Protein AF-A0A9D2PVH2-F1 (afdb_monomer)

Foldseek 3Di:
DPPVCVVAPQKAFDDWDWDADPNWIWIWTWIAHNVRWIKTWIAGPVPRHTPDIDTPDD

pLDDT: mean 81.86, std 7.88, range [55.34, 89.12]

Sequence (58 aa):
MAAAQAANPGWNFSKAELDSENGTILYELKGTDVNGQKQNIHVNAMDGTIVQESADHE

Organism: NCBI:txid2838558

Radius of gyration: 10.99 Å; Cα contacts (8 Å, |Δi|>4): 117; chains: 1; bounding box: 22×24×28 Å

Mean predicted aligned error: 5.69 Å

Solvent-accessible surface area (backbone atoms only — not comparable to full-atom values): 3428 Å² total; per-residue (Å²): 123,64,57,67,46,68,76,37,79,69,45,49,72,80,47,76,46,83,46,70,59,96,89,43,51,29,35,39,36,37,26,24,41,78,87,66,46,42,31,42,34,33,23,34,64,86,82,54,50,78,78,44,79,45,74,61,80,130

Secondary structure (DSSP, 8-state):
-HHHHHHSTT-EEEEEEEEEETTEEEEEEEEE-TTS-EEEEEEETTT--EEEEEE---

Nearest PDB structures (foldseek):
  2gu3-assembly1_A  TM=8.957E-01  e=8.405E-02  Bacillus subtilis subsp. subtilis str. 168
  6e8n-assembly1_B  TM=5.399E-01  e=1.524E+00  Homo sapiens
  6e7o-assembly1_A  TM=5.195E-01  e=2.661E+00  Homo sapiens
  4hzb-assembly1_C  TM=5.861E-01  e=3.325E+00  Ralstonia pickettii 12D
  6s6z-assembly1_A  TM=2.397E-01  e=6.138E+00  Thermotoga maritima MSB8

InterPro domains:
  IPR025711 PepSY domain [PF13670] (4-53)

Structure (mmCIF, N/CA/C/O backbone):
data_AF-A0A9D2PVH2-F1
#
_entry.id   AF-A0A9D2PVH2-F1
#
loop_
_atom_site.group_PDB
_atom_site.id
_atom_site.type_symbol
_atom_site.label_atom_id
_atom_site.label_alt_id
_atom_site.label_comp_id
_atom_site.label_asym_id
_atom_site.label_entity_id
_atom_site.label_seq_id
_atom_site.pdbx_PDB_ins_code
_atom_site.Cartn_x
_atom_site.Cartn_y
_atom_site.Cartn_z
_atom_site.occupancy
_atom_site.B_iso_or_equiv
_atom_site.auth_seq_id
_atom_site.auth_comp_id
_atom_site.auth_asym_id
_atom_site.auth_atom_id
_atom_site.pdbx_PDB_model_num
ATOM 1 N N . MET A 1 1 ? 0.904 -8.328 3.155 1.00 57.34 1 MET A N 1
ATOM 2 C CA . MET A 1 1 ? 1.699 -7.864 1.991 1.00 57.34 1 MET A CA 1
ATOM 3 C C . MET A 1 1 ? 1.328 -8.538 0.657 1.00 57.34 1 MET A C 1
ATOM 5 O O . 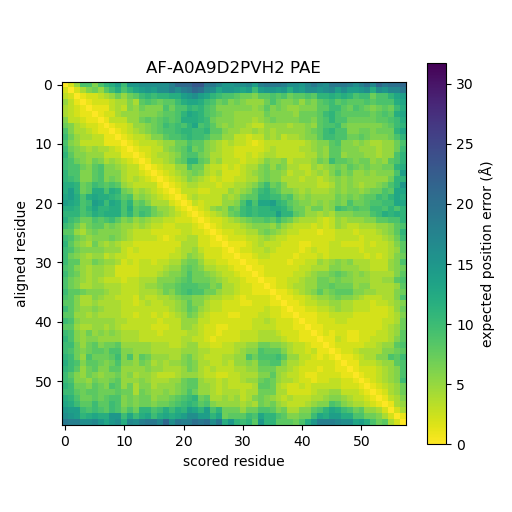MET A 1 1 ? 1.946 -8.206 -0.342 1.00 57.34 1 MET A O 1
ATOM 9 N N . ALA A 1 2 ? 0.324 -9.430 0.585 1.00 62.25 2 ALA A N 1
ATOM 10 C CA . ALA A 1 2 ? 0.012 -10.164 -0.652 1.00 62.25 2 ALA A CA 1
ATOM 11 C C . ALA A 1 2 ? -0.787 -9.358 -1.698 1.00 62.25 2 ALA A C 1
ATOM 13 O O . ALA A 1 2 ? -0.507 -9.481 -2.882 1.00 62.25 2 ALA A O 1
ATOM 14 N N . ALA A 1 3 ? -1.739 -8.513 -1.283 1.00 70.81 3 ALA A N 1
ATOM 15 C CA . ALA A 1 3 ? -2.628 -7.809 -2.216 1.00 70.81 3 ALA A CA 1
ATOM 16 C C . ALA A 1 3 ? -1.887 -6.809 -3.123 1.00 70.81 3 ALA A C 1
ATOM 18 O O . ALA A 1 3 ? -2.043 -6.855 -4.337 1.00 70.81 3 ALA A O 1
ATOM 19 N N . ALA A 1 4 ? -1.017 -5.970 -2.555 1.00 70.31 4 ALA A N 1
ATOM 20 C CA . ALA A 1 4 ? -0.285 -4.955 -3.316 1.00 70.31 4 ALA A CA 1
ATOM 21 C C . ALA A 1 4 ? 0.741 -5.548 -4.300 1.00 70.31 4 ALA A C 1
ATOM 23 O O . ALA A 1 4 ? 0.871 -5.057 -5.414 1.00 70.31 4 ALA A O 1
ATOM 24 N N . GLN A 1 5 ? 1.434 -6.630 -3.920 1.00 70.75 5 GLN A N 1
ATOM 25 C CA . GLN A 1 5 ? 2.365 -7.339 -4.814 1.00 70.75 5 GLN A CA 1
ATOM 26 C C . GLN A 1 5 ? 1.645 -8.148 -5.896 1.00 70.75 5 GLN A C 1
ATOM 28 O O . GLN A 1 5 ? 2.151 -8.268 -7.007 1.00 70.75 5 GLN A O 1
ATOM 33 N N . ALA A 1 6 ? 0.472 -8.708 -5.585 1.00 76.12 6 ALA A N 1
ATOM 34 C CA . ALA A 1 6 ? -0.331 -9.435 -6.564 1.00 76.12 6 ALA A CA 1
ATOM 35 C C . ALA A 1 6 ? -0.990 -8.495 -7.583 1.00 76.12 6 ALA A C 1
ATOM 37 O O . ALA A 1 6 ? -1.080 -8.845 -8.756 1.00 76.12 6 ALA A O 1
ATOM 38 N N . ALA A 1 7 ? -1.430 -7.313 -7.141 1.00 76.75 7 ALA A N 1
ATOM 39 C CA . ALA A 1 7 ? -1.961 -6.277 -8.021 1.00 76.75 7 ALA A CA 1
ATOM 40 C C . ALA A 1 7 ? -0.871 -5.678 -8.921 1.00 76.75 7 ALA A C 1
ATOM 42 O O . ALA A 1 7 ? -1.138 -5.372 -10.080 1.00 76.75 7 ALA A O 1
ATOM 43 N N . ASN A 1 8 ? 0.360 -5.578 -8.408 1.00 79.12 8 ASN A N 1
ATOM 44 C CA . ASN A 1 8 ? 1.470 -4.920 -9.083 1.00 79.12 8 ASN A CA 1
ATOM 45 C C . ASN A 1 8 ? 2.680 -5.862 -9.261 1.00 79.12 8 ASN A C 1
ATOM 47 O O . ASN A 1 8 ? 3.656 -5.804 -8.500 1.00 79.12 8 ASN A O 1
ATOM 51 N N . PRO A 1 9 ? 2.631 -6.766 -10.259 1.00 79.00 9 PRO A N 1
ATOM 52 C CA . PRO A 1 9 ? 3.705 -7.715 -10.511 1.00 79.00 9 PRO A CA 1
ATOM 53 C C . PRO A 1 9 ? 4.981 -6.993 -10.964 1.00 79.00 9 PRO A C 1
ATOM 55 O O . PRO A 1 9 ? 4.996 -6.287 -11.968 1.00 79.00 9 PRO A O 1
ATOM 58 N N . GLY A 1 10 ? 6.071 -7.207 -10.223 1.00 83.75 10 GLY A N 1
ATOM 59 C CA . GLY A 1 10 ? 7.378 -6.596 -10.486 1.00 83.75 10 GLY A CA 1
ATOM 60 C C . GLY A 1 10 ? 7.697 -5.375 -9.619 1.00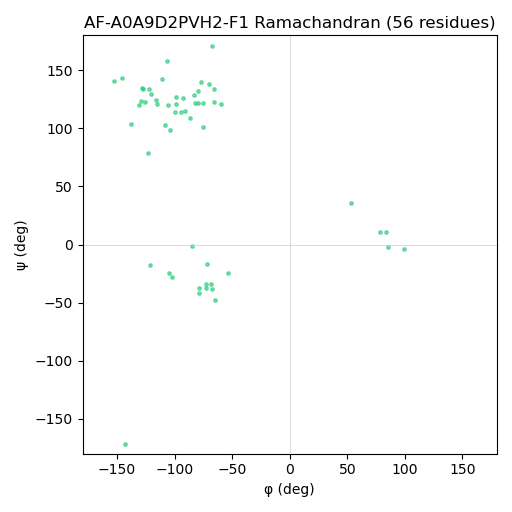 83.75 10 GLY A C 1
ATOM 61 O O . GLY A 1 10 ? 8.814 -4.869 -9.689 1.00 83.75 10 GLY A O 1
ATOM 62 N N . TRP A 1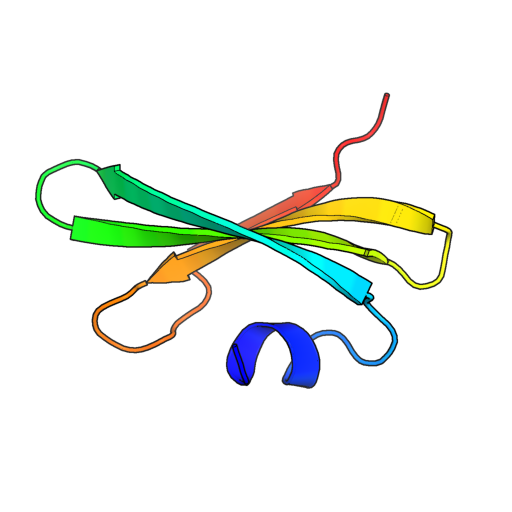 11 ? 6.765 -4.931 -8.771 1.00 86.69 11 TRP A N 1
ATOM 63 C CA . TRP A 1 11 ? 7.043 -3.882 -7.793 1.00 86.69 11 TRP A CA 1
ATOM 64 C C . TRP A 1 11 ? 7.836 -4.434 -6.614 1.00 86.69 11 TRP A C 1
ATOM 66 O O . TRP A 1 11 ? 7.553 -5.520 -6.103 1.00 86.69 11 TRP A O 1
ATOM 76 N N . ASN A 1 12 ? 8.802 -3.653 -6.140 1.00 85.75 12 ASN A N 1
ATOM 77 C CA . ASN A 1 12 ? 9.618 -3.997 -4.989 1.00 85.75 12 ASN A CA 1
ATOM 78 C C . ASN A 1 12 ? 9.247 -3.125 -3.786 1.00 85.75 12 ASN A C 1
ATOM 80 O O . ASN A 1 12 ? 9.660 -1.970 -3.680 1.00 85.75 12 ASN A O 1
ATOM 84 N N . PHE A 1 13 ? 8.490 -3.683 -2.845 1.00 84.56 13 PHE A N 1
ATOM 85 C CA . PHE A 1 13 ? 8.159 -3.000 -1.593 1.00 84.56 13 PHE A CA 1
ATOM 86 C C . PHE A 1 13 ? 9.330 -3.101 -0.618 1.00 84.56 13 PHE A C 1
ATOM 88 O O . PHE A 1 13 ? 9.765 -4.196 -0.270 1.00 84.56 13 PHE A O 1
ATOM 95 N N . SER A 1 14 ? 9.842 -1.953 -0.182 1.00 83.94 14 SER A N 1
ATOM 96 C CA . SER A 1 14 ? 11.041 -1.873 0.663 1.00 83.94 14 SER A CA 1
ATOM 97 C C . SER A 1 14 ? 10.708 -1.547 2.115 1.00 83.94 14 SER A C 1
ATOM 99 O O . SER A 1 14 ? 11.475 -1.881 3.017 1.00 83.94 14 SER A O 1
ATOM 101 N N . LYS A 1 15 ? 9.566 -0.896 2.361 1.00 81.12 15 LYS A N 1
ATOM 102 C CA . LYS A 1 15 ? 9.145 -0.503 3.704 1.00 81.12 1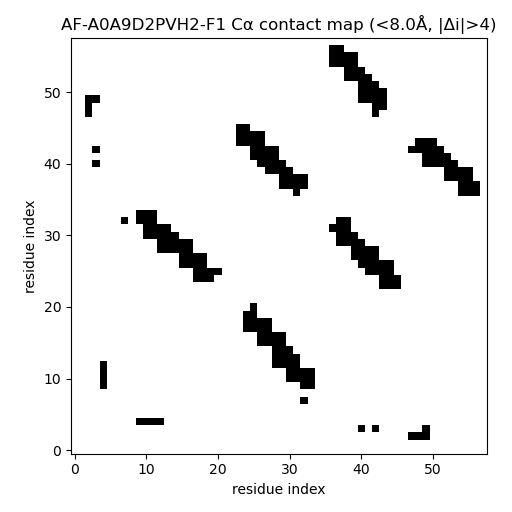5 LYS A CA 1
ATOM 103 C C . LYS A 1 15 ? 7.629 -0.578 3.831 1.00 81.12 15 LYS A C 1
ATOM 105 O O . LYS A 1 15 ? 6.909 -0.268 2.889 1.00 81.12 15 LYS A O 1
ATOM 110 N N . ALA A 1 16 ? 7.163 -0.986 5.002 1.00 83.88 16 ALA A N 1
ATOM 111 C CA . ALA A 1 16 ? 5.761 -0.936 5.377 1.00 83.88 16 ALA A CA 1
ATOM 112 C C . ALA A 1 16 ? 5.659 -0.169 6.696 1.00 83.88 16 ALA A C 1
ATOM 114 O O . ALA A 1 16 ? 6.314 -0.542 7.671 1.00 83.88 16 ALA A O 1
ATOM 115 N N . GLU A 1 17 ? 4.884 0.906 6.713 1.00 84.44 17 GLU A N 1
ATOM 116 C CA . GLU A 1 17 ? 4.594 1.706 7.899 1.00 84.44 17 GLU A CA 1
ATOM 117 C C . GLU A 1 17 ? 3.120 1.507 8.263 1.00 84.44 17 GLU A C 1
ATOM 119 O O . GLU A 1 17 ? 2.272 1.302 7.396 1.00 84.44 17 GLU A O 1
ATOM 124 N N . LEU A 1 18 ? 2.827 1.451 9.561 1.00 87.00 18 LEU A N 1
ATOM 125 C CA . LEU A 1 18 ? 1.465 1.299 10.057 1.00 87.00 18 LEU A CA 1
ATOM 126 C C . LEU A 1 18 ? 0.985 2.686 10.456 1.00 87.00 18 LEU A C 1
ATOM 128 O O . LEU A 1 18 ? 1.531 3.286 11.380 1.00 87.00 18 LEU A O 1
ATOM 132 N N . ASP A 1 19 ? -0.006 3.169 9.727 1.00 83.31 19 ASP A N 1
ATOM 133 C CA . ASP A 1 19 ? -0.683 4.427 9.970 1.00 83.31 19 ASP A CA 1
ATOM 134 C C . ASP A 1 19 ? -2.085 4.162 10.535 1.00 83.31 19 ASP A C 1
ATOM 136 O O . ASP A 1 19 ? -2.642 3.064 10.417 1.00 83.31 19 ASP A O 1
ATOM 140 N N . SER A 1 20 ? -2.654 5.148 11.212 1.00 81.56 20 SER A N 1
ATOM 141 C CA . SER A 1 20 ? -3.991 5.040 11.778 1.00 81.56 20 SER A CA 1
ATOM 142 C C . SER A 1 20 ? -4.735 6.340 11.545 1.00 81.56 20 SER A C 1
ATOM 144 O O . SER A 1 20 ? -4.530 7.317 12.267 1.00 81.56 20 SER A O 1
ATOM 146 N N . GLU A 1 21 ? -5.638 6.327 10.572 1.00 79.12 21 GLU A N 1
ATOM 147 C CA . GLU A 1 21 ? -6.431 7.486 10.203 1.00 79.12 21 GLU A CA 1
ATOM 148 C C . GLU A 1 21 ? -7.865 7.307 10.711 1.00 79.12 21 GLU A C 1
ATOM 150 O O . GLU A 1 21 ? -8.559 6.338 10.394 1.00 79.12 21 GLU A O 1
ATOM 155 N N . ASN A 1 22 ? -8.312 8.234 11.562 1.00 76.88 22 ASN A N 1
ATOM 156 C CA . ASN A 1 22 ? -9.694 8.314 12.045 1.00 76.88 22 ASN A CA 1
ATOM 157 C C . ASN A 1 22 ? -10.248 7.003 12.664 1.00 76.88 22 ASN A C 1
ATOM 159 O O . ASN A 1 22 ? -11.419 6.665 12.497 1.00 76.88 22 ASN A O 1
ATOM 163 N N . GLY A 1 23 ? -9.394 6.245 13.366 1.00 82.81 23 GLY A N 1
ATOM 164 C CA . GLY A 1 23 ? -9.736 4.958 13.992 1.00 82.81 23 GLY A CA 1
ATOM 165 C C . GLY A 1 23 ? -9.631 3.738 13.068 1.00 82.81 23 GLY A C 1
ATOM 166 O O . GLY A 1 23 ? -9.827 2.614 13.526 1.00 82.81 23 GLY A O 1
ATOM 167 N N . THR A 1 24 ? -9.283 3.942 11.79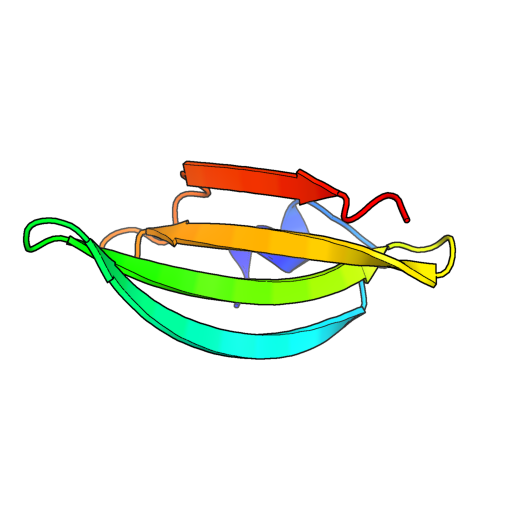7 1.00 83.31 24 THR A N 1
ATOM 168 C CA . THR A 1 24 ? -8.986 2.875 10.836 1.00 83.31 24 THR A CA 1
ATOM 169 C C . THR A 1 24 ? -7.480 2.699 10.736 1.00 83.31 24 THR A C 1
ATOM 171 O O . THR A 1 24 ? -6.755 3.660 10.498 1.00 83.31 24 THR A O 1
ATOM 174 N N . ILE A 1 25 ? -6.993 1.472 10.913 1.00 87.31 25 ILE A N 1
ATOM 175 C CA . ILE A 1 25 ? -5.573 1.171 10.718 1.00 87.31 25 ILE A CA 1
ATOM 176 C C . ILE A 1 25 ? -5.320 0.936 9.225 1.00 87.31 25 ILE A C 1
ATOM 178 O O . ILE A 1 25 ? -6.010 0.136 8.587 1.00 87.31 25 ILE A O 1
ATOM 182 N N . LEU A 1 26 ? -4.328 1.630 8.679 1.00 89.12 26 LEU A N 1
ATOM 183 C CA . LEU A 1 26 ? -3.898 1.561 7.289 1.00 89.12 26 LEU A CA 1
ATOM 184 C C . LEU A 1 26 ? -2.418 1.164 7.243 1.00 89.12 26 LEU A C 1
ATOM 186 O O . LEU A 1 26 ? -1.587 1.689 7.973 1.00 89.12 26 LEU A O 1
ATOM 190 N N . TYR A 1 27 ? -2.067 0.224 6.379 1.00 87.94 27 TYR A N 1
ATOM 191 C CA . TYR A 1 27 ? -0.682 -0.093 6.059 1.00 87.94 27 TYR A CA 1
ATOM 192 C C . TYR A 1 27 ? -0.230 0.751 4.878 1.00 87.94 27 TYR A C 1
ATOM 194 O O . TYR A 1 27 ? -0.713 0.558 3.764 1.00 87.94 27 TYR A O 1
ATOM 202 N N . GLU A 1 28 ? 0.734 1.632 5.102 1.00 87.75 28 GLU A N 1
ATOM 203 C CA . GLU A 1 28 ? 1.444 2.325 4.040 1.00 87.75 28 GLU A CA 1
ATOM 204 C C . GLU A 1 28 ? 2.620 1.476 3.561 1.00 87.75 28 GLU A C 1
ATOM 206 O O . GLU A 1 28 ? 3.624 1.296 4.246 1.00 87.75 28 GLU A O 1
ATOM 211 N N . LEU A 1 29 ? 2.497 0.935 2.358 1.00 86.88 29 LEU A N 1
ATOM 212 C CA . LEU A 1 29 ? 3.533 0.192 1.668 1.00 86.88 29 LEU A CA 1
ATOM 213 C C . LEU A 1 29 ? 4.295 1.148 0.752 1.00 86.88 29 LEU A C 1
ATOM 215 O O . LEU A 1 29 ? 3.749 1.640 -0.231 1.00 86.88 29 LEU A O 1
ATOM 219 N N . LYS A 1 30 ? 5.572 1.369 1.056 1.00 87.69 30 LYS A N 1
ATOM 220 C CA . LYS A 1 30 ? 6.505 2.122 0.218 1.00 87.69 30 LYS A CA 1
ATOM 221 C C . LYS A 1 30 ? 7.343 1.153 -0.596 1.00 87.69 30 LYS A C 1
ATOM 223 O O . LYS A 1 30 ? 8.057 0.298 -0.054 1.00 87.69 30 LYS A O 1
ATOM 228 N N . GLY A 1 31 ? 7.266 1.289 -1.907 1.00 88.38 31 GLY A N 1
ATOM 229 C CA . GLY A 1 31 ? 7.992 0.463 -2.852 1.00 88.38 31 GLY A CA 1
ATOM 230 C C . GLY A 1 31 ? 8.465 1.237 -4.061 1.00 88.38 31 GLY A C 1
ATOM 231 O O . GLY A 1 31 ? 8.374 2.460 -4.122 1.00 88.38 31 GLY A O 1
ATOM 232 N N . THR A 1 32 ? 8.981 0.494 -5.022 1.00 88.38 32 THR A N 1
ATOM 233 C CA . THR A 1 32 ? 9.372 0.991 -6.332 1.00 88.38 32 THR A CA 1
ATOM 234 C C . THR A 1 32 ? 8.710 0.138 -7.404 1.00 88.38 32 THR A C 1
ATOM 236 O O . THR A 1 32 ? 8.709 -1.088 -7.303 1.00 88.38 32 THR A O 1
ATOM 239 N N . ASP A 1 33 ? 8.135 0.783 -8.415 1.00 87.06 33 ASP A N 1
ATOM 240 C CA . ASP A 1 33 ? 7.604 0.129 -9.614 1.00 87.06 33 ASP A CA 1
ATOM 241 C C . ASP A 1 33 ? 8.743 -0.486 -10.456 1.00 87.06 33 ASP A C 1
ATOM 243 O O . ASP A 1 33 ? 9.926 -0.228 -10.210 1.00 87.06 33 ASP A O 1
ATOM 247 N N . VAL A 1 34 ? 8.401 -1.280 -11.476 1.00 86.88 34 VAL A N 1
ATOM 248 C CA . VAL A 1 34 ? 9.359 -1.868 -12.430 1.00 86.88 34 VAL A CA 1
ATOM 249 C C . VAL A 1 34 ? 10.271 -0.834 -13.103 1.00 86.88 34 VAL A C 1
ATOM 251 O O . VAL A 1 34 ? 11.382 -1.168 -13.508 1.00 86.88 34 VAL A O 1
ATOM 254 N N . ASN A 1 35 ? 9.834 0.425 -13.193 1.00 86.62 35 ASN A N 1
ATOM 255 C CA . ASN A 1 35 ? 10.615 1.540 -13.730 1.00 86.62 35 ASN A CA 1
ATOM 256 C C . ASN A 1 35 ? 11.541 2.202 -12.691 1.00 86.62 35 ASN A C 1
ATOM 258 O O . ASN A 1 35 ? 12.246 3.153 -13.018 1.00 86.62 35 ASN A O 1
ATOM 262 N N . GLY A 1 36 ? 11.538 1.739 -11.436 1.00 85.62 36 GLY A N 1
ATOM 263 C CA . GLY A 1 36 ? 12.290 2.350 -10.337 1.00 85.62 36 GLY A CA 1
ATOM 264 C C . GLY A 1 36 ? 11.641 3.611 -9.755 1.00 85.62 36 GLY A C 1
ATOM 265 O O . GLY A 1 36 ? 12.268 4.293 -8.947 1.00 85.62 36 GLY A O 1
ATOM 266 N N . GLN A 1 37 ? 10.390 3.906 -10.121 1.00 87.56 37 GLN A N 1
ATOM 267 C CA . GLN A 1 37 ? 9.621 5.024 -9.569 1.00 87.56 37 GLN A CA 1
ATOM 268 C C . GLN A 1 37 ? 9.052 4.660 -8.205 1.00 87.56 37 GLN A C 1
ATOM 270 O O . GLN A 1 37 ? 8.452 3.594 -8.060 1.00 87.56 37 GLN A O 1
ATOM 275 N N . LYS A 1 38 ? 9.213 5.536 -7.210 1.00 87.88 38 LYS A N 1
ATOM 276 C CA . LYS A 1 38 ? 8.682 5.295 -5.866 1.00 87.88 38 LYS A CA 1
ATOM 277 C C . LYS A 1 38 ? 7.153 5.285 -5.896 1.00 87.88 38 LYS A C 1
ATOM 279 O O . LYS A 1 38 ? 6.521 6.147 -6.502 1.00 87.88 38 LYS A O 1
ATOM 284 N N . GLN A 1 39 ? 6.574 4.288 -5.248 1.00 87.62 39 GLN A N 1
ATOM 285 C CA . GLN A 1 39 ? 5.138 4.088 -5.142 1.00 87.62 39 GLN A CA 1
ATOM 286 C C . GLN A 1 39 ? 4.761 3.915 -3.682 1.00 87.62 39 GLN A C 1
ATOM 288 O O . GLN A 1 39 ? 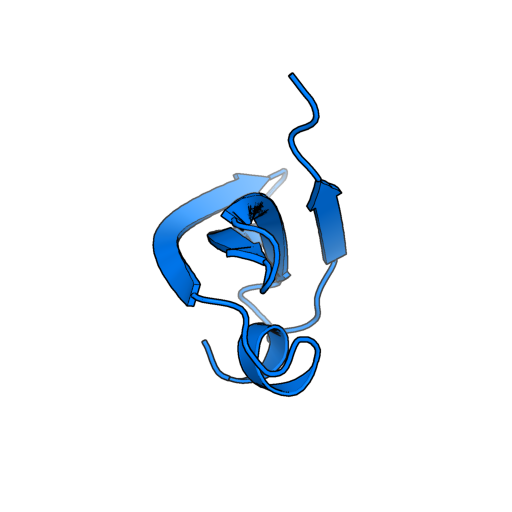5.385 3.135 -2.956 1.00 87.62 39 GLN A O 1
ATOM 293 N N . ASN A 1 40 ? 3.704 4.608 -3.285 1.00 88.50 40 ASN A N 1
ATOM 294 C CA . ASN A 1 40 ? 3.124 4.515 -1.961 1.00 88.50 40 ASN A CA 1
ATOM 295 C C . ASN A 1 40 ? 1.721 3.931 -2.109 1.00 88.50 40 ASN A C 1
ATOM 297 O O . ASN A 1 40 ? 0.876 4.491 -2.805 1.00 88.50 40 ASN A O 1
ATOM 301 N N . ILE A 1 41 ? 1.477 2.796 -1.462 1.00 87.94 41 ILE A N 1
ATOM 302 C CA . ILE A 1 41 ? 0.173 2.138 -1.449 1.00 87.94 41 ILE A CA 1
ATOM 303 C C . ILE A 1 41 ? -0.350 2.121 -0.021 1.00 87.94 41 ILE A C 1
ATOM 305 O O . ILE A 1 41 ? 0.291 1.563 0.863 1.00 87.94 41 ILE A O 1
ATOM 309 N N . HIS A 1 42 ? -1.542 2.659 0.204 1.00 88.06 42 HIS A N 1
ATOM 310 C CA . HIS A 1 42 ? -2.275 2.476 1.451 1.00 88.06 42 HIS A CA 1
ATOM 311 C C . HIS A 1 42 ? -3.210 1.283 1.335 1.00 88.06 42 HIS A C 1
ATOM 313 O O . HIS A 1 42 ? -4.045 1.198 0.434 1.00 88.06 42 HIS A O 1
ATOM 319 N N . VAL A 1 43 ? -3.084 0.362 2.281 1.00 86.62 43 VAL A N 1
ATOM 320 C CA . VAL A 1 43 ? -3.882 -0.857 2.361 1.00 86.62 43 VAL A CA 1
ATOM 321 C C . VAL A 1 43 ? -4.639 -0.867 3.677 1.00 86.62 43 VAL A C 1
ATOM 323 O O . VAL A 1 43 ? -4.046 -0.715 4.738 1.00 86.62 43 VAL A O 1
ATOM 326 N N . ASN A 1 44 ? -5.945 -1.095 3.638 1.00 88.31 44 ASN A N 1
ATOM 327 C CA . ASN A 1 44 ? -6.754 -1.262 4.831 1.00 88.31 44 ASN A CA 1
ATOM 328 C C . ASN A 1 44 ? -6.247 -2.457 5.651 1.00 88.31 44 ASN A C 1
ATOM 330 O O . ASN A 1 44 ? -6.217 -3.582 5.156 1.00 88.31 44 ASN A O 1
ATOM 334 N N . ALA A 1 45 ? -5.852 -2.234 6.904 1.00 84.38 45 ALA A N 1
ATOM 335 C CA . ALA A 1 45 ? -5.328 -3.298 7.757 1.00 84.38 45 ALA A CA 1
ATOM 336 C C . ALA A 1 45 ? -6.400 -4.296 8.220 1.00 84.38 45 ALA A C 1
ATOM 338 O O . ALA A 1 45 ? -6.054 -5.381 8.682 1.00 84.38 45 ALA A O 1
ATOM 339 N N . MET A 1 46 ? -7.683 -3.942 8.109 1.00 83.81 46 MET A N 1
ATOM 340 C CA . MET A 1 46 ? -8.801 -4.782 8.537 1.00 83.81 46 MET A CA 1
ATOM 341 C C . MET A 1 46 ? -9.120 -5.890 7.525 1.00 83.81 46 MET A C 1
ATOM 343 O O . MET A 1 46 ? -9.376 -7.017 7.935 1.00 83.81 46 MET A O 1
ATOM 347 N N . ASP A 1 47 ? -9.092 -5.576 6.225 1.00 83.38 47 ASP A N 1
ATOM 348 C CA . ASP A 1 47 ? -9.477 -6.500 5.137 1.00 83.38 47 ASP A CA 1
ATOM 349 C C . ASP A 1 47 ? -8.349 -6.747 4.115 1.00 83.38 47 ASP A C 1
ATOM 351 O O . ASP A 1 47 ? -8.347 -7.738 3.392 1.00 83.38 47 ASP A O 1
ATOM 355 N N . GLY A 1 48 ? -7.330 -5.887 4.073 1.00 81.50 48 GLY A N 1
ATOM 356 C CA . GLY A 1 48 ? -6.261 -5.963 3.078 1.00 81.50 48 GLY A CA 1
ATOM 357 C C . GLY A 1 48 ? -6.608 -5.299 1.742 1.00 81.50 48 GLY A C 1
ATOM 358 O O . GLY A 1 48 ? -5.861 -5.469 0.777 1.00 81.50 48 GLY A O 1
ATOM 359 N N . THR A 1 49 ? -7.708 -4.544 1.675 1.00 84.81 49 THR A N 1
ATOM 360 C CA . THR A 1 49 ? -8.123 -3.787 0.488 1.00 84.81 49 THR A CA 1
ATOM 361 C C . THR A 1 49 ? -7.195 -2.603 0.241 1.00 84.81 49 THR A C 1
ATOM 363 O O . THR A 1 49 ? -6.847 -1.883 1.172 1.00 84.81 49 THR A O 1
ATOM 366 N N . ILE A 1 50 ? -6.824 -2.350 -1.010 1.00 85.88 50 ILE A N 1
ATOM 367 C CA . ILE A 1 50 ? -6.061 -1.152 -1.368 1.00 85.88 50 ILE A CA 1
ATOM 368 C C . ILE A 1 50 ? -7.014 0.050 -1.348 1.00 85.88 50 ILE A C 1
ATOM 370 O O . ILE A 1 50 ? -8.038 0.033 -2.02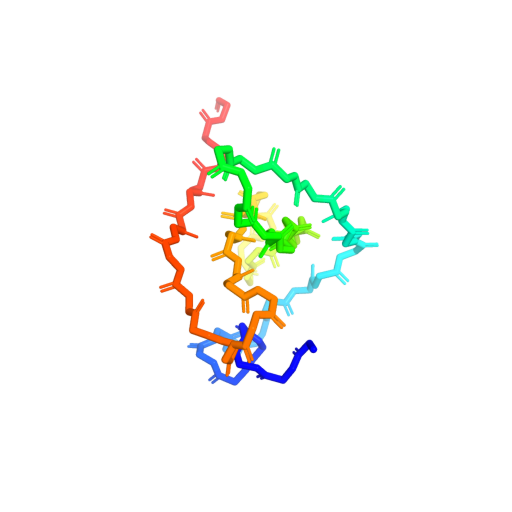7 1.00 85.88 50 ILE A O 1
ATOM 374 N N . VAL A 1 51 ? -6.704 1.063 -0.536 1.00 85.81 51 VAL A N 1
ATOM 375 C CA . VAL A 1 51 ? -7.525 2.278 -0.390 1.00 85.81 51 VAL A CA 1
ATOM 376 C C . VAL A 1 51 ? -6.950 3.463 -1.15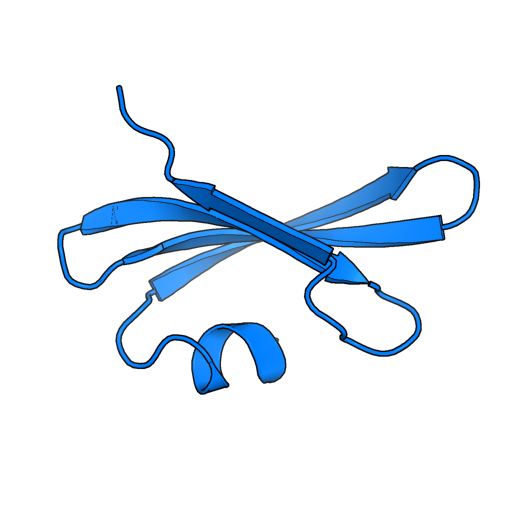8 1.00 85.81 51 VAL A C 1
ATOM 378 O O . VAL A 1 51 ? -7.707 4.335 -1.579 1.00 85.81 51 VAL A O 1
ATOM 381 N N . GLN A 1 52 ? -5.631 3.495 -1.359 1.00 82.88 52 GLN A N 1
ATOM 382 C CA . GLN A 1 52 ? -4.965 4.551 -2.113 1.00 82.88 52 GLN A CA 1
ATOM 383 C C . GLN A 1 52 ? -3.680 4.031 -2.753 1.00 82.88 52 GLN A C 1
ATOM 385 O O . GLN A 1 52 ? -2.940 3.267 -2.136 1.00 82.88 52 GLN A O 1
ATOM 390 N N . GLU A 1 53 ? -3.411 4.473 -3.977 1.00 84.19 53 GLU A N 1
ATOM 391 C CA . GLU A 1 53 ? -2.167 4.220 -4.703 1.00 84.19 53 GLU A CA 1
ATOM 392 C C . GLU A 1 53 ? -1.670 5.554 -5.258 1.00 84.19 53 GLU A C 1
ATOM 394 O O . GLU A 1 53 ? -2.376 6.220 -6.017 1.00 84.19 53 GLU A O 1
ATOM 399 N N . SER A 1 54 ? -0.465 5.949 -4.853 1.00 81.31 54 SER A N 1
ATOM 400 C CA . SER A 1 54 ? 0.147 7.225 -5.211 1.00 81.31 54 SER A CA 1
ATOM 401 C C . SER A 1 54 ? 1.551 6.981 -5.747 1.00 81.31 54 SER A C 1
ATOM 403 O O . SER A 1 54 ? 2.402 6.417 -5.056 1.00 81.31 54 SER A O 1
ATOM 405 N N . ALA A 1 55 ? 1.809 7.456 -6.963 1.00 79.62 55 ALA A N 1
ATOM 406 C CA . ALA A 1 55 ? 3.157 7.550 -7.499 1.00 79.62 55 ALA A CA 1
ATOM 407 C C . ALA A 1 55 ? 3.816 8.826 -6.972 1.00 79.62 55 ALA A C 1
ATOM 409 O O . ALA A 1 55 ? 3.308 9.923 -7.203 1.00 79.62 55 ALA A O 1
ATOM 410 N N . ASP A 1 56 ? 4.948 8.685 -6.289 1.00 73.69 56 ASP A N 1
ATOM 411 C CA . ASP A 1 56 ? 5.791 9.824 -5.937 1.00 73.69 56 ASP A CA 1
ATOM 412 C C . ASP A 1 56 ? 6.529 10.237 -7.221 1.00 73.69 56 ASP A C 1
ATOM 414 O O . AS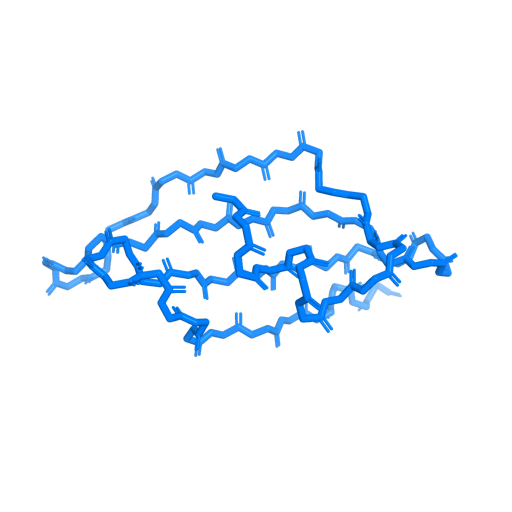P A 1 56 ? 7.431 9.541 -7.695 1.00 73.69 56 ASP A O 1
ATOM 418 N N . HIS A 1 57 ? 6.041 11.298 -7.867 1.00 58.88 57 HIS A N 1
ATOM 419 C CA . HIS A 1 57 ? 6.659 11.889 -9.051 1.00 58.88 57 HIS A CA 1
ATOM 420 C C . HIS A 1 57 ? 7.358 13.174 -8.611 1.00 58.88 57 HIS A C 1
ATOM 422 O O . HIS A 1 57 ? 6.700 14.194 -8.406 1.00 58.88 57 HIS A O 1
ATOM 428 N N . GLU A 1 58 ? 8.671 13.082 -8.403 1.00 55.34 58 GLU A N 1
ATOM 429 C CA . GLU A 1 58 ? 9.554 14.222 -8.119 1.00 55.34 58 GLU A CA 1
ATOM 430 C C . GLU A 1 58 ? 9.881 14.999 -9.404 1.00 55.34 58 GLU A C 1
ATOM 432 O O . GLU A 1 58 ? 10.158 14.343 -10.437 1.00 55.34 58 GLU A O 1
#